Protein AF-A0A534G757-F1 (afdb_monomer)

Nearest PDB structures (foldseek):
  3nfb-assembly1_B  TM=9.480E-01  e=1.223E-08  Sphingosinicella xenopeptidilytica
  3n33-assembly1_B  TM=9.549E-01  e=1.690E-08  Sphingosinicella xenopeptidilytica
  3ndv-assembly1_B  TM=9.508E-01  e=3.673E-08  Sphingosinicella xenopeptidilytica
  2drh-assembly1_D  TM=9.645E-01  e=2.801E-06  Pyrococcus horikoshii OT3
  2drh-assembly1_C  TM=9.685E-01  e=4.130E-06  Pyrococcus horikoshii OT3

Sequence (157 aa):
MLRRPVAITALLALTLSAAIATGADPAAAAAKPRPRARDLGVPFDGTPGPLNAITDVDGVLVGHTTLVEGSGKLVVGKGPVRTGVTAVLPRGFASMQRFSFAGWHSQNGNGEMTGTTWVEESGFLEGPVMITNTHSVGVVRDAVIAWRVAHGAADAT

Radius of gyration: 25.33 Å; Cα contacts (8 Å, |Δi|>4): 139; chains: 1; bounding box: 54×82×64 Å

Structure (mmCIF, N/CA/C/O backbone):
data_AF-A0A534G757-F1
#
_entry.id   AF-A0A534G757-F1
#
loop_
_atom_site.group_PDB
_atom_site.id
_atom_site.type_symbol
_atom_site.label_atom_id
_atom_site.label_alt_id
_atom_site.label_comp_id
_atom_site.label_asym_id
_atom_site.label_entity_id
_atom_site.label_seq_id
_atom_site.pdbx_PDB_ins_code
_atom_site.Cartn_x
_atom_site.Cartn_y
_atom_site.Cartn_z
_atom_site.occupancy
_atom_site.B_iso_or_equiv
_atom_site.auth_seq_id
_atom_site.auth_comp_id
_atom_site.auth_asym_id
_atom_site.auth_atom_id
_atom_site.pdbx_PDB_model_num
ATOM 1 N N . MET A 1 1 ? 32.368 -65.332 41.356 1.00 42.19 1 MET A N 1
ATOM 2 C CA . MET A 1 1 ? 31.283 -65.544 40.376 1.00 42.19 1 MET A CA 1
ATOM 3 C C . MET A 1 1 ? 30.255 -64.423 40.513 1.00 42.19 1 MET A C 1
ATOM 5 O O . MET A 1 1 ? 29.736 -64.216 41.597 1.00 42.19 1 MET A O 1
ATOM 9 N N . LEU A 1 2 ? 30.110 -63.657 39.425 1.00 43.12 2 LEU A N 1
ATOM 10 C CA . LEU A 1 2 ? 29.110 -62.638 39.055 1.00 43.12 2 LEU A CA 1
ATOM 11 C C . LEU A 1 2 ? 28.430 -61.785 40.150 1.00 43.12 2 LEU A C 1
ATOM 13 O O . LEU A 1 2 ? 27.340 -62.093 40.622 1.00 43.12 2 LEU A O 1
ATOM 17 N N . ARG A 1 3 ? 28.993 -60.593 40.391 1.00 37.53 3 ARG A N 1
ATOM 18 C CA . ARG A 1 3 ? 28.215 -59.392 40.735 1.00 37.53 3 ARG A CA 1
ATOM 19 C C . ARG A 1 3 ? 27.791 -58.725 39.421 1.00 37.53 3 ARG A C 1
ATOM 21 O O . ARG A 1 3 ? 28.654 -58.273 38.675 1.00 37.53 3 ARG A O 1
ATOM 28 N N . ARG A 1 4 ? 26.493 -58.695 39.111 1.00 39.22 4 ARG A N 1
ATOM 29 C CA . ARG A 1 4 ? 25.934 -57.899 38.004 1.00 39.22 4 ARG A CA 1
ATOM 30 C C . ARG A 1 4 ? 25.434 -56.565 38.567 1.00 39.22 4 ARG A C 1
ATOM 32 O O . ARG A 1 4 ? 24.553 -56.610 39.423 1.00 39.22 4 ARG A O 1
ATOM 39 N N . PRO A 1 5 ? 25.946 -55.401 38.133 1.00 44.72 5 PRO A N 1
ATOM 40 C CA . PRO A 1 5 ? 25.314 -54.133 38.450 1.00 44.72 5 PRO A CA 1
ATOM 41 C C . PRO A 1 5 ? 24.148 -53.887 37.484 1.00 44.72 5 PRO A C 1
ATOM 43 O O . PRO A 1 5 ? 24.258 -54.078 36.273 1.00 44.72 5 PRO A O 1
ATOM 46 N N . VAL A 1 6 ? 23.021 -53.484 38.060 1.00 40.28 6 VAL A N 1
ATOM 47 C CA . VAL A 1 6 ? 21.825 -53.003 37.369 1.00 40.28 6 VAL A CA 1
ATOM 48 C C . VAL A 1 6 ? 22.134 -51.602 36.840 1.00 40.28 6 VAL A C 1
ATOM 50 O O . VAL A 1 6 ? 22.329 -50.676 37.623 1.00 40.28 6 VAL A O 1
ATOM 53 N N . ALA A 1 7 ? 22.211 -51.447 35.519 1.00 37.91 7 ALA A N 1
ATOM 54 C CA . ALA A 1 7 ? 22.280 -50.141 34.877 1.00 37.91 7 ALA A CA 1
ATOM 55 C C . ALA A 1 7 ? 20.859 -49.565 34.787 1.00 37.91 7 ALA A C 1
ATOM 57 O O . ALA A 1 7 ? 20.056 -49.977 33.953 1.00 37.91 7 ALA A O 1
ATOM 58 N N . ILE A 1 8 ? 20.544 -48.633 35.687 1.00 42.81 8 ILE A N 1
ATOM 59 C CA . ILE A 1 8 ? 19.385 -47.748 35.575 1.00 42.81 8 ILE A CA 1
ATOM 60 C C . ILE A 1 8 ? 19.806 -46.620 34.635 1.00 42.81 8 ILE A C 1
ATOM 62 O O . ILE A 1 8 ? 20.521 -45.705 35.037 1.00 42.81 8 ILE A O 1
ATOM 66 N N . THR A 1 9 ? 19.393 -46.692 33.374 1.00 40.59 9 THR A N 1
ATOM 67 C CA . THR A 1 9 ? 19.497 -45.566 32.442 1.00 40.59 9 THR A CA 1
ATOM 68 C C . THR A 1 9 ? 18.089 -45.059 32.179 1.00 40.59 9 THR A C 1
ATOM 70 O O . THR A 1 9 ? 17.358 -45.579 31.341 1.00 40.59 9 THR A O 1
ATOM 73 N N . ALA A 1 10 ? 17.693 -44.063 32.967 1.00 37.34 10 ALA A N 1
ATOM 74 C CA . ALA A 1 10 ? 16.530 -43.243 32.694 1.00 37.34 10 ALA A CA 1
ATOM 75 C C . ALA A 1 10 ? 16.865 -42.305 31.527 1.00 37.34 10 ALA A C 1
ATOM 77 O O . ALA A 1 10 ? 17.754 -41.465 31.646 1.00 37.34 10 ALA A O 1
ATOM 78 N N . LEU A 1 11 ? 16.149 -42.431 30.413 1.00 36.62 11 LEU A N 1
ATOM 79 C CA . LEU A 1 11 ? 16.052 -41.364 29.423 1.00 36.62 11 LEU A CA 1
ATOM 80 C C . LEU A 1 11 ? 14.628 -41.354 28.865 1.00 36.62 11 LEU A C 1
ATOM 82 O O . LEU A 1 11 ? 14.308 -42.000 27.870 1.00 36.62 11 LEU A O 1
ATOM 86 N N . LEU A 1 12 ? 13.749 -40.649 29.575 1.00 33.12 12 LEU A N 1
ATOM 87 C CA . LEU A 1 12 ? 12.418 -40.300 29.098 1.00 33.12 12 LEU A CA 1
ATOM 88 C C . LEU A 1 12 ? 12.592 -39.160 28.079 1.00 33.12 12 LEU A C 1
ATOM 90 O O . LEU A 1 12 ? 12.666 -37.990 28.447 1.00 33.12 12 LEU A O 1
ATOM 94 N N . ALA A 1 13 ? 12.730 -39.495 26.798 1.00 34.62 13 ALA A N 1
ATOM 95 C CA . ALA A 1 13 ? 12.683 -38.510 25.723 1.00 34.62 13 ALA A CA 1
ATOM 96 C C . ALA A 1 13 ? 11.212 -38.161 25.449 1.00 34.62 13 ALA A C 1
ATOM 98 O O . ALA A 1 13 ? 10.525 -38.839 24.688 1.00 34.62 13 ALA A O 1
ATOM 99 N N . LEU A 1 14 ? 10.710 -37.124 26.120 1.00 34.16 14 LEU A N 1
ATOM 100 C CA . LEU A 1 14 ? 9.401 -36.542 25.842 1.00 34.16 14 LEU A CA 1
ATOM 101 C C . LEU A 1 14 ? 9.508 -35.717 24.550 1.00 34.16 14 LEU A C 1
ATOM 103 O O . LEU A 1 14 ? 9.874 -34.543 24.575 1.00 34.16 14 LEU A O 1
ATOM 107 N N . THR A 1 15 ? 9.236 -36.332 23.401 1.00 37.28 15 THR A N 1
ATOM 108 C CA . THR A 1 15 ? 9.120 -35.610 22.130 1.00 37.28 15 THR A CA 1
ATOM 109 C C . THR A 1 15 ? 7.807 -34.833 22.118 1.00 37.28 15 THR A C 1
ATOM 111 O O . THR A 1 15 ? 6.741 -35.385 21.848 1.00 37.28 15 THR A O 1
ATOM 114 N N . LEU A 1 16 ? 7.886 -33.540 22.431 1.00 36.06 16 LEU A N 1
ATOM 115 C CA . LEU A 1 16 ? 6.798 -32.590 22.245 1.00 36.06 16 LEU A CA 1
ATOM 116 C C . LEU A 1 16 ? 6.665 -32.305 20.740 1.00 36.06 16 LEU A C 1
ATOM 118 O O . LEU A 1 16 ? 7.329 -31.423 20.200 1.00 36.06 16 LEU A O 1
ATOM 122 N N . SER A 1 17 ? 5.843 -33.085 20.039 1.00 36.97 17 SER A N 1
ATOM 123 C CA . SER A 1 17 ? 5.435 -32.754 18.673 1.00 36.97 17 SER A CA 1
ATOM 124 C C . SER A 1 17 ? 4.576 -31.491 18.717 1.00 36.97 17 SER A 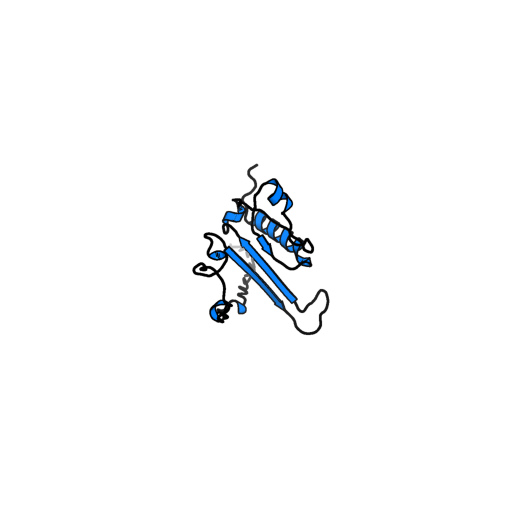C 1
ATOM 126 O O . SER A 1 17 ? 3.393 -31.541 19.048 1.00 36.97 17 SER A O 1
ATOM 128 N N . ALA A 1 18 ? 5.182 -30.348 18.400 1.00 36.31 18 ALA A N 1
ATOM 129 C CA . ALA A 1 18 ? 4.455 -29.131 18.084 1.00 36.31 18 ALA A CA 1
ATOM 130 C C . ALA A 1 18 ? 3.632 -29.390 16.816 1.00 36.31 18 ALA A C 1
ATOM 132 O O . ALA A 1 18 ? 4.167 -29.452 15.708 1.00 36.31 18 ALA A O 1
ATOM 133 N N . ALA A 1 19 ? 2.328 -29.596 16.988 1.00 34.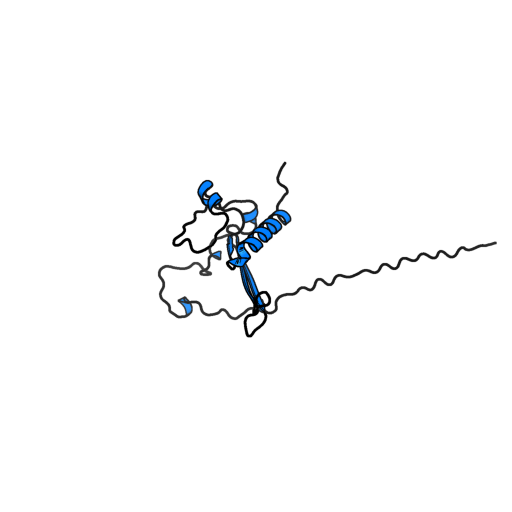91 19 ALA A N 1
ATOM 134 C CA . ALA A 1 19 ? 1.386 -29.572 15.888 1.00 34.91 19 ALA A CA 1
ATOM 135 C C . ALA A 1 19 ? 1.429 -28.166 15.276 1.00 34.91 19 ALA A C 1
ATOM 137 O O . ALA A 1 19 ? 0.975 -27.198 15.886 1.00 34.91 19 ALA A O 1
ATOM 138 N N . ILE A 1 20 ? 2.007 -28.050 14.080 1.00 40.91 20 ILE A N 1
ATOM 139 C CA . ILE A 1 20 ? 1.833 -26.875 13.231 1.00 40.91 20 ILE A CA 1
ATOM 140 C C . ILE A 1 20 ? 0.354 -26.879 12.855 1.00 40.91 20 ILE A C 1
ATOM 142 O O . ILE A 1 20 ? -0.072 -27.602 11.956 1.00 40.91 20 ILE A O 1
ATOM 146 N N . ALA A 1 21 ? -0.447 -26.125 13.603 1.00 36.81 21 ALA A N 1
ATOM 147 C CA . ALA A 1 21 ? -1.804 -25.812 13.213 1.00 36.81 21 ALA A CA 1
ATOM 148 C C . ALA A 1 21 ? -1.714 -24.982 11.929 1.00 36.81 21 ALA A C 1
ATOM 150 O O . ALA A 1 21 ? -1.499 -23.771 11.962 1.00 36.81 21 ALA A O 1
ATOM 151 N N . THR A 1 22 ? -1.839 -25.644 10.781 1.00 42.41 22 THR A N 1
ATOM 152 C CA . THR A 1 22 ? -2.142 -24.997 9.510 1.00 42.41 22 THR A CA 1
ATOM 153 C C . THR A 1 22 ? -3.551 -24.428 9.626 1.00 42.41 22 THR A C 1
ATOM 155 O O . THR A 1 22 ? -4.529 -25.057 9.224 1.00 42.41 22 THR A O 1
ATOM 158 N N . GLY A 1 23 ? -3.665 -23.253 10.241 1.00 37.88 23 GLY A N 1
ATOM 159 C CA . GLY A 1 23 ? -4.852 -22.417 10.176 1.00 37.88 23 GLY A CA 1
ATOM 160 C C . GLY A 1 23 ? -4.975 -21.863 8.764 1.00 37.88 23 GLY A C 1
ATOM 161 O O . GLY A 1 23 ? -4.695 -20.694 8.529 1.00 37.88 23 GLY A O 1
ATOM 162 N N . ALA A 1 24 ? -5.324 -22.722 7.807 1.00 40.78 24 ALA A N 1
ATOM 163 C CA . ALA A 1 24 ? -5.871 -22.264 6.546 1.00 40.78 24 ALA A CA 1
ATOM 164 C C . ALA A 1 24 ? -7.211 -21.606 6.882 1.00 40.78 24 ALA A C 1
ATOM 166 O O . ALA A 1 24 ? -8.131 -22.273 7.354 1.00 40.78 24 ALA A O 1
ATOM 167 N N . ASP A 1 25 ? -7.282 -20.290 6.709 1.00 42.16 25 ASP A N 1
ATOM 168 C CA . ASP A 1 25 ? -8.509 -19.532 6.895 1.00 42.16 25 ASP A CA 1
ATOM 169 C C . ASP A 1 25 ? -9.576 -20.090 5.928 1.00 42.16 25 ASP A C 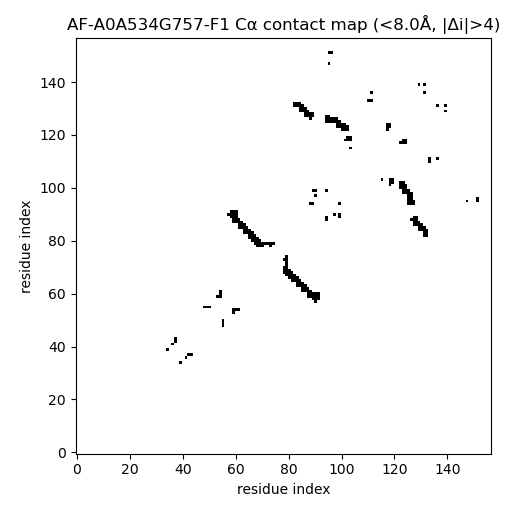1
ATOM 171 O O . ASP A 1 25 ? -9.373 -20.051 4.708 1.00 42.16 25 ASP A O 1
ATOM 175 N N . PRO A 1 26 ? -10.698 -20.655 6.415 1.00 41.88 26 PRO A N 1
ATOM 176 C CA . PRO A 1 26 ? -11.724 -21.245 5.556 1.00 41.88 26 PRO A CA 1
ATOM 177 C C . PRO A 1 26 ? -12.384 -20.214 4.622 1.00 41.88 26 PRO A C 1
ATOM 179 O O . PRO A 1 26 ? -13.062 -20.602 3.672 1.00 41.88 26 PRO A O 1
ATOM 182 N N . ALA A 1 27 ? -12.153 -18.911 4.832 1.00 47.56 27 ALA A N 1
ATOM 183 C CA . ALA A 1 27 ? -12.569 -17.848 3.918 1.00 47.56 27 ALA A CA 1
ATOM 184 C C . ALA A 1 27 ? -11.737 -17.768 2.619 1.00 47.56 27 ALA A C 1
ATOM 186 O O . ALA A 1 27 ? -12.171 -17.127 1.661 1.00 47.56 27 ALA A O 1
ATOM 187 N N . ALA A 1 28 ? -10.578 -18.436 2.544 1.00 44.75 28 ALA A N 1
ATOM 188 C CA . ALA A 1 28 ? -9.775 -18.528 1.321 1.00 44.75 28 ALA A CA 1
ATOM 189 C C . ALA A 1 28 ? -10.360 -19.509 0.279 1.00 44.75 28 ALA A C 1
ATOM 191 O O . ALA A 1 28 ? -9.870 -19.589 -0.850 1.00 44.75 28 ALA A O 1
ATOM 192 N N . ALA A 1 29 ? -11.422 -20.248 0.627 1.00 43.00 29 ALA A N 1
ATOM 193 C CA . ALA A 1 29 ? -12.139 -21.116 -0.299 1.00 43.00 29 ALA A CA 1
ATOM 194 C C . ALA A 1 29 ? -12.931 -20.284 -1.328 1.00 43.00 29 ALA A C 1
ATOM 196 O O . ALA A 1 29 ? -14.030 -19.816 -1.045 1.00 43.00 29 ALA A O 1
ATOM 197 N N . ALA A 1 30 ? -12.340 -20.108 -2.517 1.00 48.25 30 ALA A N 1
ATOM 198 C CA . ALA A 1 30 ? -12.957 -19.763 -3.805 1.00 48.25 30 ALA A CA 1
ATOM 199 C C . ALA A 1 30 ? -14.364 -19.128 -3.730 1.00 48.25 30 ALA A C 1
ATOM 201 O O . ALA A 1 30 ? -15.371 -19.733 -4.111 1.00 48.25 30 ALA A O 1
ATOM 202 N N . ALA A 1 31 ? -14.441 -17.882 -3.259 1.00 57.59 31 ALA A N 1
ATOM 203 C CA . ALA A 1 31 ? -15.658 -17.095 -3.386 1.00 57.59 31 ALA A CA 1
ATOM 204 C C . ALA A 1 31 ? -15.984 -16.919 -4.880 1.00 57.59 31 ALA A C 1
ATOM 206 O O . ALA A 1 31 ? -15.096 -16.603 -5.676 1.00 57.59 31 ALA A O 1
ATOM 207 N N . LYS A 1 32 ? -17.253 -17.113 -5.275 1.00 60.38 32 LYS A N 1
ATOM 208 C CA . LYS A 1 32 ? -17.699 -16.825 -6.649 1.00 60.38 32 LYS A CA 1
ATOM 209 C C . LYS A 1 32 ? -17.247 -15.409 -7.034 1.00 60.38 32 LYS A C 1
ATOM 211 O O . LYS A 1 32 ? -17.436 -14.502 -6.215 1.00 60.38 32 LYS A O 1
ATOM 216 N N . PRO A 1 33 ? -16.685 -15.202 -8.240 1.00 78.81 33 PRO A N 1
ATOM 217 C CA . PRO A 1 33 ? -16.246 -13.880 -8.658 1.00 78.81 33 PRO A CA 1
ATOM 218 C C . PRO A 1 33 ? -17.429 -12.918 -8.559 1.00 78.81 33 PRO A C 1
ATOM 220 O O . PRO A 1 33 ? -18.484 -13.129 -9.161 1.00 78.81 33 PRO A O 1
ATOM 223 N N . ARG A 1 34 ? -17.280 -11.898 -7.712 1.00 91.56 34 ARG A N 1
ATOM 224 C CA . ARG A 1 34 ? -18.277 -10.837 -7.574 1.00 91.56 34 ARG A CA 1
ATOM 225 C C . ARG A 1 34 ? -18.244 -10.000 -8.855 1.00 91.56 34 ARG A C 1
ATOM 227 O O . ARG A 1 34 ? -17.142 -9.725 -9.333 1.00 91.56 34 ARG A O 1
ATOM 234 N N . PRO A 1 35 ? -19.403 -9.575 -9.391 1.00 94.81 35 PRO A N 1
ATOM 235 C CA . PRO A 1 35 ? -19.423 -8.753 -10.592 1.00 94.81 35 PRO A CA 1
ATOM 236 C C . PRO A 1 35 ? -18.637 -7.461 -10.357 1.00 94.81 35 PRO A C 1
ATOM 238 O O . PRO A 1 35 ? -18.766 -6.816 -9.311 1.00 94.81 35 PRO A O 1
ATOM 241 N N . ARG A 1 36 ? -17.803 -7.097 -11.328 1.00 96.56 36 ARG A N 1
ATOM 242 C CA . ARG A 1 36 ? -17.063 -5.836 -11.373 1.00 96.56 36 ARG A CA 1
ATOM 243 C C . ARG A 1 36 ? -17.892 -4.791 -12.114 1.00 96.56 36 ARG A C 1
ATOM 245 O O . ARG A 1 36 ? -18.873 -5.108 -12.775 1.00 96.56 36 ARG A O 1
ATOM 252 N N . ALA A 1 37 ? -17.481 -3.526 -12.052 1.00 96.69 37 ALA A N 1
ATOM 253 C CA . ALA A 1 37 ? -18.246 -2.428 -12.649 1.00 96.69 37 ALA A CA 1
ATOM 254 C C . ALA A 1 37 ? -18.539 -2.616 -14.157 1.00 96.69 37 ALA A C 1
ATOM 256 O O . ALA A 1 37 ? -19.657 -2.347 -14.592 1.00 96.69 37 ALA A O 1
ATOM 257 N N . ARG A 1 38 ? -17.580 -3.138 -14.943 1.00 95.88 38 ARG A N 1
ATOM 258 C CA . ARG A 1 38 ? -17.783 -3.433 -16.377 1.00 95.88 38 ARG A CA 1
ATOM 259 C C . ARG A 1 38 ? -18.802 -4.559 -16.612 1.00 95.88 38 ARG A C 1
ATOM 261 O O . ARG A 1 38 ? -19.595 -4.449 -17.539 1.00 95.88 38 ARG A O 1
ATOM 268 N N . ASP A 1 39 ? -18.850 -5.574 -15.744 1.00 95.06 39 ASP A N 1
ATOM 269 C CA . ASP A 1 39 ? -19.840 -6.668 -15.817 1.00 95.06 39 ASP A CA 1
ATOM 270 C C . ASP A 1 39 ? -21.271 -6.170 -15.550 1.00 95.06 39 ASP A C 1
ATOM 272 O O . ASP A 1 39 ? -22.246 -6.805 -15.942 1.00 95.06 39 ASP A O 1
ATOM 276 N N . LEU A 1 40 ? -21.394 -5.018 -14.882 1.00 96.81 40 LEU A N 1
ATOM 277 C CA . LEU A 1 40 ? -22.656 -4.339 -14.581 1.00 96.81 40 LEU A CA 1
ATOM 278 C C . LEU A 1 40 ? -23.026 -3.263 -15.619 1.00 96.81 40 LEU A C 1
ATOM 280 O O . LEU A 1 40 ? -23.999 -2.540 -15.421 1.00 96.81 40 LEU A O 1
ATOM 284 N N . GLY A 1 41 ? -22.259 -3.127 -16.706 1.00 96.81 41 GLY A N 1
ATOM 285 C CA . GLY A 1 41 ? -22.534 -2.167 -17.779 1.00 96.81 41 GLY A CA 1
ATOM 286 C C . GLY A 1 41 ? -22.117 -0.722 -17.488 1.00 96.81 41 GLY A C 1
ATOM 287 O O . GLY A 1 41 ? -22.531 0.179 -18.216 1.00 96.81 41 GLY A O 1
ATOM 288 N N . VAL A 1 42 ? -21.302 -0.469 -16.455 1.00 98.00 42 VAL A N 1
ATOM 289 C CA . VAL A 1 42 ? -20.765 0.879 -16.203 1.00 98.00 42 VAL A CA 1
ATOM 290 C C . VAL A 1 42 ? -19.766 1.242 -17.316 1.00 98.00 42 VAL A C 1
ATOM 292 O O . VAL A 1 42 ? -18.814 0.481 -17.533 1.00 98.00 42 VAL A O 1
ATOM 295 N N . PRO A 1 43 ? -19.952 2.375 -18.023 1.00 96.94 43 PRO A N 1
ATOM 296 C CA . PRO A 1 43 ? -19.078 2.763 -19.122 1.00 96.94 43 PRO A CA 1
ATOM 297 C C . PRO A 1 43 ? -17.738 3.294 -18.601 1.00 96.94 43 PRO A C 1
ATOM 299 O O . PRO A 1 43 ? -17.692 4.101 -17.676 1.00 96.94 43 PRO A O 1
ATOM 302 N N . PHE A 1 44 ? -16.648 2.855 -19.229 1.00 97.88 44 PHE A N 1
ATOM 303 C CA . PHE A 1 44 ? -15.290 3.338 -18.980 1.00 97.88 44 PHE A CA 1
ATOM 304 C C . PHE A 1 44 ? -14.514 3.378 -20.292 1.00 97.88 44 PHE A C 1
ATOM 306 O O . PHE A 1 44 ? -14.640 2.459 -21.107 1.00 97.88 44 PHE A O 1
ATOM 313 N N . ASP A 1 45 ? -13.643 4.371 -20.432 1.00 97.69 45 ASP A N 1
ATOM 314 C CA . ASP A 1 45 ? -12.719 4.464 -21.557 1.00 97.69 45 ASP A CA 1
ATOM 315 C C . ASP A 1 45 ? -11.614 3.393 -21.492 1.00 97.69 45 ASP A C 1
ATOM 317 O O . ASP A 1 45 ? -11.361 2.762 -20.455 1.00 97.69 45 ASP A O 1
ATOM 321 N N . GLY A 1 46 ? -10.943 3.191 -22.628 1.00 96.81 46 GLY A N 1
ATOM 322 C CA . GLY A 1 46 ? -9.773 2.322 -22.755 1.00 96.81 46 GLY A CA 1
ATOM 323 C C . GLY A 1 46 ? -10.065 0.817 -22.752 1.00 96.81 46 GLY A C 1
ATOM 324 O O . GLY A 1 46 ? -11.172 0.354 -22.470 1.00 96.81 46 GLY A O 1
ATOM 325 N N . THR A 1 47 ? -9.023 0.045 -23.071 1.00 97.38 47 THR A N 1
ATOM 326 C CA . THR A 1 47 ? -9.043 -1.426 -23.058 1.00 97.38 47 THR A CA 1
ATOM 327 C C . THR A 1 47 ? -8.210 -1.918 -21.875 1.00 97.38 47 THR A C 1
ATOM 329 O O . THR A 1 47 ? -7.026 -1.585 -21.814 1.00 97.38 47 THR A O 1
ATOM 332 N N . PRO A 1 48 ? -8.791 -2.658 -20.915 1.00 98.00 48 PRO A N 1
ATOM 333 C CA . PRO A 1 48 ? -8.031 -3.171 -19.783 1.00 98.00 48 PRO A CA 1
ATOM 334 C C . PRO A 1 48 ? -7.101 -4.321 -20.198 1.00 98.00 48 PRO A C 1
ATOM 336 O O . PRO A 1 48 ? -7.302 -4.950 -21.238 1.00 98.00 48 PRO A O 1
ATOM 339 N N . GLY A 1 49 ? -6.119 -4.630 -19.347 1.00 97.44 49 GLY A N 1
ATOM 340 C CA . GLY A 1 49 ? -5.371 -5.881 -19.443 1.00 97.44 49 GLY A CA 1
ATOM 341 C C . GLY A 1 49 ? -6.252 -7.114 -19.171 1.00 97.44 49 GLY A C 1
ATOM 342 O O . GLY A 1 49 ? -7.421 -6.970 -18.794 1.00 97.44 49 GLY A O 1
ATOM 343 N N . PRO A 1 50 ? -5.713 -8.332 -19.355 1.00 97.12 50 PRO A N 1
ATOM 344 C CA . PRO A 1 50 ? -6.477 -9.576 -19.243 1.00 97.12 50 PRO A CA 1
ATOM 345 C C . PRO A 1 50 ? -7.172 -9.776 -17.890 1.00 97.12 50 PRO A C 1
ATOM 347 O O . PRO A 1 50 ? -8.290 -10.286 -17.842 1.00 97.12 50 PRO A O 1
ATOM 350 N N . LEU A 1 51 ? -6.532 -9.369 -16.792 1.00 96.69 51 LEU A N 1
ATOM 351 C CA . LEU A 1 51 ? -7.088 -9.452 -15.440 1.00 96.69 51 LEU A CA 1
ATOM 352 C C . LEU A 1 51 ? -7.827 -8.169 -15.047 1.00 96.69 51 LEU A C 1
ATOM 354 O O . LEU A 1 51 ? -8.561 -8.150 -14.052 1.00 96.69 51 LEU A O 1
ATOM 358 N N . ASN A 1 52 ? -7.646 -7.091 -15.816 1.00 97.31 52 ASN A N 1
ATOM 359 C CA . ASN A 1 52 ? -8.094 -5.745 -15.498 1.00 97.31 52 ASN A CA 1
ATOM 360 C C . ASN A 1 52 ? -7.655 -5.374 -14.066 1.00 97.31 52 ASN A C 1
ATOM 362 O O . ASN A 1 52 ? -8.474 -4.986 -13.235 1.00 97.31 52 ASN A O 1
ATOM 366 N N . ALA A 1 53 ? -6.389 -5.608 -13.725 1.00 97.75 53 ALA A N 1
ATOM 367 C CA . ALA A 1 53 ? -5.840 -5.439 -12.379 1.00 97.75 53 ALA A CA 1
ATOM 368 C C . ALA A 1 53 ? -4.392 -4.935 -12.436 1.00 97.75 53 ALA A C 1
ATOM 370 O O . ALA A 1 53 ? -3.731 -5.047 -13.460 1.00 97.75 53 ALA A O 1
ATOM 371 N N . ILE A 1 54 ? -3.862 -4.418 -11.321 1.00 98.25 54 ILE A N 1
ATOM 372 C CA . ILE A 1 54 ? -2.461 -3.953 -11.266 1.00 98.25 54 ILE A CA 1
ATOM 373 C C . ILE A 1 54 ? -1.450 -5.076 -11.564 1.00 98.25 54 ILE A C 1
ATOM 375 O O . ILE A 1 54 ? -0.364 -4.813 -12.065 1.00 98.25 54 ILE A O 1
ATOM 379 N N . THR A 1 55 ? -1.830 -6.332 -11.318 1.00 98.31 55 THR A N 1
ATOM 380 C CA . THR A 1 55 ? -1.037 -7.530 -11.630 1.00 98.31 55 THR A CA 1
ATOM 381 C C . THR A 1 55 ? -1.000 -7.874 -13.122 1.00 98.31 55 THR A C 1
ATOM 383 O O . THR A 1 55 ? -0.345 -8.840 -13.491 1.00 98.31 55 THR A O 1
ATOM 386 N N . ASP A 1 56 ? -1.690 -7.119 -13.988 1.00 98.31 56 ASP A N 1
ATOM 387 C CA . ASP A 1 56 ? -1.445 -7.179 -15.437 1.00 98.31 56 ASP A CA 1
ATOM 388 C C . ASP A 1 56 ? -0.058 -6.614 -15.801 1.00 98.31 56 ASP A C 1
ATOM 390 O O . ASP A 1 56 ? 0.458 -6.896 -16.881 1.00 98.31 56 ASP A O 1
ATOM 394 N N . VAL A 1 57 ? 0.561 -5.825 -14.911 1.00 98.19 57 VAL A N 1
ATOM 395 C CA . VAL A 1 57 ? 1.966 -5.420 -15.035 1.00 98.19 57 VAL A CA 1
ATOM 396 C C . VAL A 1 57 ? 2.853 -6.582 -14.593 1.00 98.19 57 VAL A C 1
ATOM 398 O O . VAL A 1 57 ? 2.768 -7.035 -13.449 1.00 98.19 57 VAL A O 1
ATOM 401 N N . ASP A 1 58 ? 3.716 -7.045 -15.498 1.00 97.06 58 ASP A N 1
ATOM 402 C CA . ASP A 1 58 ? 4.574 -8.208 -15.262 1.00 97.06 58 ASP A CA 1
ATOM 403 C C . ASP A 1 58 ? 5.424 -8.065 -13.988 1.00 97.06 58 ASP A C 1
ATOM 405 O O . ASP A 1 58 ? 5.982 -7.008 -13.685 1.00 97.06 58 ASP A O 1
ATOM 409 N N . GLY A 1 59 ? 5.502 -9.152 -13.222 1.00 95.25 59 GLY A N 1
ATOM 410 C CA . GLY A 1 59 ? 6.227 -9.218 -11.957 1.00 95.25 59 GLY A CA 1
ATOM 411 C C . GLY A 1 59 ? 5.560 -8.530 -10.759 1.00 95.25 59 GLY A C 1
ATOM 412 O O . GLY A 1 59 ? 6.032 -8.735 -9.640 1.00 95.25 59 GLY A O 1
ATOM 413 N N . VAL A 1 60 ? 4.476 -7.762 -10.924 1.00 98.31 60 VAL A N 1
ATOM 414 C CA . VAL A 1 60 ? 3.769 -7.158 -9.781 1.00 98.31 60 VAL A CA 1
ATOM 415 C C . VAL A 1 60 ? 2.972 -8.223 -9.029 1.00 98.31 60 VAL A C 1
ATOM 417 O O . VAL A 1 60 ? 2.140 -8.919 -9.606 1.00 98.31 60 VAL A O 1
ATOM 420 N N . LEU A 1 61 ? 3.182 -8.314 -7.713 1.00 98.00 61 LEU A N 1
ATOM 421 C CA . LEU A 1 61 ? 2.400 -9.179 -6.824 1.00 98.00 61 LEU A CA 1
ATOM 422 C C . LEU A 1 61 ? 1.586 -8.348 -5.834 1.00 98.00 61 LEU A C 1
ATOM 424 O O . LEU A 1 61 ? 2.038 -7.299 -5.370 1.00 98.00 61 LEU A O 1
ATOM 428 N N . VAL A 1 62 ? 0.406 -8.851 -5.471 1.00 98.56 62 VAL A N 1
ATOM 429 C CA . VAL A 1 62 ? -0.457 -8.263 -4.441 1.00 98.56 62 VAL A CA 1
ATOM 430 C C . VAL A 1 62 ? -0.860 -9.339 -3.440 1.00 98.56 62 VAL A C 1
ATOM 432 O O . VAL A 1 62 ? -1.249 -10.439 -3.828 1.00 98.56 62 VAL A O 1
ATOM 435 N N . GLY A 1 63 ? -0.770 -9.018 -2.152 1.00 97.56 63 GLY A N 1
ATOM 436 C CA . GLY A 1 63 ? -1.230 -9.866 -1.056 1.00 97.56 63 GLY A CA 1
ATOM 437 C C . GLY A 1 63 ? -2.109 -9.088 -0.085 1.00 97.56 63 GLY A C 1
ATOM 438 O O . GLY A 1 63 ? -1.921 -7.885 0.105 1.00 97.56 63 GLY A O 1
ATOM 439 N N . HIS A 1 64 ? -3.055 -9.777 0.549 1.00 98.19 64 HIS A N 1
ATOM 440 C CA . HIS A 1 64 ? -3.960 -9.187 1.529 1.00 98.19 64 HIS A CA 1
ATOM 441 C C . HIS A 1 64 ? -4.050 -10.057 2.779 1.00 98.19 64 HIS A C 1
ATOM 443 O O . HIS A 1 64 ? -4.143 -11.278 2.686 1.00 98.19 64 HIS A O 1
ATOM 449 N N . THR A 1 65 ? -4.142 -9.402 3.931 1.00 98.19 65 THR A N 1
ATOM 450 C CA . THR A 1 65 ? -4.629 -9.996 5.176 1.00 98.19 65 THR A CA 1
ATOM 451 C C . THR A 1 65 ? -5.843 -9.199 5.614 1.00 98.19 65 THR A C 1
ATOM 453 O O . THR A 1 65 ? -5.760 -7.980 5.759 1.00 98.19 65 THR A O 1
ATOM 456 N N . THR A 1 66 ? -6.976 -9.866 5.812 1.00 97.75 66 THR A N 1
ATOM 457 C CA . THR A 1 66 ? -8.230 -9.236 6.243 1.00 97.75 66 THR A CA 1
ATOM 458 C C . THR A 1 66 ? -8.629 -9.787 7.602 1.00 97.75 66 THR A C 1
ATOM 460 O O . THR A 1 66 ? -8.765 -10.992 7.763 1.00 97.75 66 THR A O 1
ATOM 463 N N . LEU A 1 67 ? -8.808 -8.899 8.579 1.00 97.56 67 LEU A N 1
ATOM 464 C CA . LEU A 1 67 ? -9.182 -9.230 9.951 1.00 97.56 67 LEU A CA 1
ATOM 465 C C . LEU A 1 67 ? -10.632 -8.8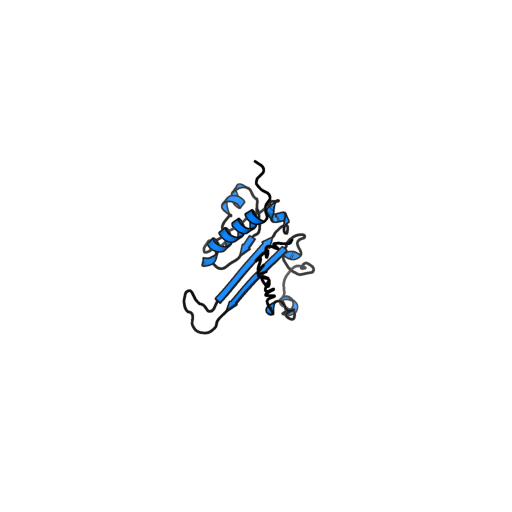12 10.199 1.00 9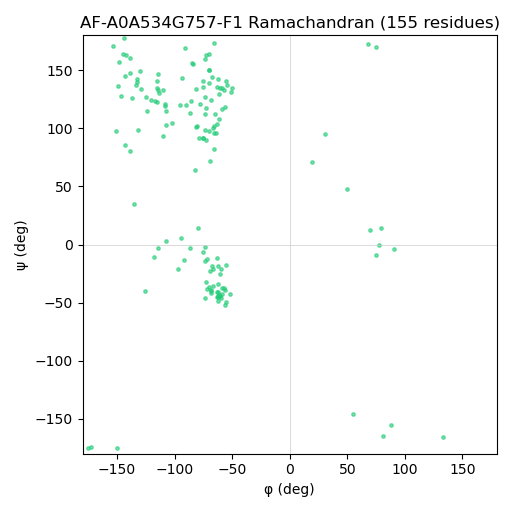7.56 67 LEU A C 1
ATOM 467 O O . LEU A 1 67 ? -10.970 -7.621 10.172 1.00 97.56 67 LEU A O 1
ATOM 471 N N . VAL A 1 68 ? -11.486 -9.805 10.440 1.00 97.69 68 VAL A N 1
ATOM 472 C CA . VAL A 1 68 ? -12.923 -9.639 10.678 1.00 97.69 68 VAL A CA 1
ATOM 473 C C . VAL A 1 68 ? -13.314 -10.446 11.910 1.00 97.69 68 VAL A C 1
ATOM 475 O O . VAL A 1 68 ? -13.541 -11.647 11.829 1.00 97.69 68 VAL A O 1
ATOM 478 N N . GLU A 1 69 ? -13.419 -9.776 13.057 1.00 97.81 69 GLU A N 1
ATOM 479 C CA . GLU A 1 69 ? -13.694 -10.438 14.339 1.00 97.81 69 GLU A CA 1
ATOM 480 C C . GLU A 1 69 ? -14.691 -9.655 15.200 1.00 97.81 69 GLU A C 1
ATOM 482 O O . GLU A 1 69 ? -14.754 -8.423 15.162 1.00 97.81 69 GLU A O 1
ATOM 487 N N . GLY A 1 70 ? -15.499 -10.367 15.985 1.00 97.12 70 GLY A N 1
ATOM 488 C CA . GLY A 1 70 ? -16.510 -9.768 16.860 1.00 97.12 70 GLY A CA 1
ATOM 489 C C . GLY A 1 70 ? -17.684 -9.104 16.124 1.00 97.12 70 GLY A C 1
ATOM 490 O O . GLY A 1 70 ? -17.715 -8.971 14.896 1.00 97.12 70 GLY A O 1
ATOM 491 N N . SER A 1 71 ? -18.687 -8.687 16.895 1.00 97.69 71 SER A N 1
ATOM 492 C CA . SER A 1 71 ? -19.892 -7.993 16.421 1.00 97.69 71 SER A CA 1
ATOM 493 C C . SER A 1 71 ? -20.476 -7.110 17.535 1.00 97.69 71 SER A C 1
ATOM 495 O O . SER A 1 71 ? -20.033 -7.186 18.680 1.00 97.69 71 SER A O 1
ATOM 497 N N . GLY A 1 72 ? -21.462 -6.268 17.214 1.00 96.94 72 GLY A N 1
ATOM 498 C CA . GLY A 1 72 ? -22.139 -5.414 18.195 1.00 96.94 72 GLY A CA 1
ATOM 499 C C . GLY A 1 72 ? -21.459 -4.060 18.420 1.00 96.94 72 GLY A C 1
ATOM 500 O O . GLY A 1 72 ? -20.810 -3.521 17.524 1.00 96.94 72 GLY A O 1
ATOM 501 N N . LYS A 1 73 ? -21.676 -3.469 19.602 1.00 97.69 73 LYS A N 1
ATOM 502 C CA . LYS A 1 73 ? -21.184 -2.122 19.934 1.00 97.69 73 LYS A CA 1
ATOM 503 C C . LYS A 1 73 ? -19.656 -2.095 20.034 1.00 97.69 73 LYS A C 1
ATOM 505 O O . LYS A 1 73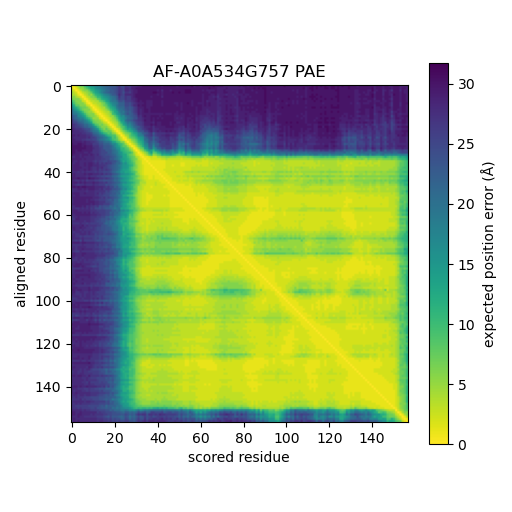 ? -19.051 -3.030 20.549 1.00 97.69 73 LYS A O 1
ATOM 510 N N . LEU A 1 74 ? -19.062 -0.988 19.591 1.00 97.94 74 LEU A N 1
ATOM 511 C CA . LEU A 1 74 ? -17.626 -0.743 19.695 1.00 97.94 74 LEU A CA 1
ATOM 512 C C . LEU A 1 74 ? -17.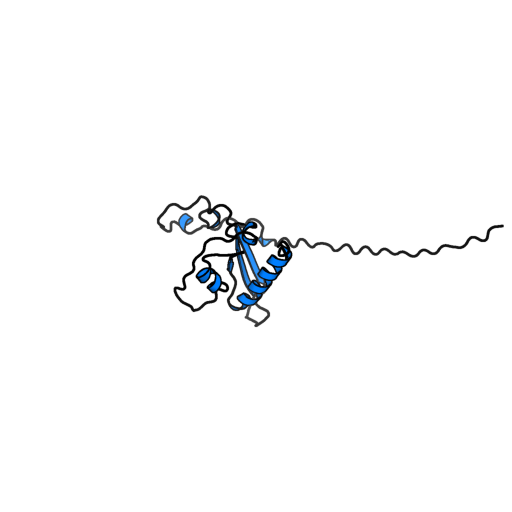168 -0.715 21.158 1.00 97.94 74 LEU A C 1
ATOM 514 O O . LEU A 1 74 ? -17.699 0.040 21.972 1.00 97.94 74 LEU A O 1
ATOM 518 N N . VAL A 1 75 ? -16.122 -1.482 21.447 1.00 97.94 75 VAL A N 1
ATOM 519 C CA . VAL A 1 75 ? -15.320 -1.403 22.665 1.00 97.94 75 VAL A CA 1
ATOM 520 C C . VAL A 1 75 ? -13.867 -1.182 22.252 1.00 97.94 75 VAL A C 1
ATOM 522 O O . VAL A 1 75 ? -13.251 -2.034 21.606 1.00 97.94 75 VAL A O 1
ATOM 525 N N . VAL A 1 76 ? -13.320 -0.019 22.610 1.00 96.94 76 VAL A N 1
ATOM 526 C CA . VAL A 1 76 ? -11.947 0.375 22.262 1.00 96.94 76 VAL A CA 1
ATOM 527 C C . VAL A 1 76 ? -10.951 -0.667 22.778 1.00 96.94 76 VAL A C 1
ATOM 529 O O . VAL A 1 76 ? -11.054 -1.131 23.912 1.00 96.94 76 VAL A O 1
ATOM 532 N N . GLY A 1 77 ? -10.015 -1.067 21.915 1.00 95.69 77 GLY A N 1
ATOM 533 C CA . GLY A 1 77 ? -9.023 -2.106 22.208 1.00 95.69 77 GLY A CA 1
ATOM 534 C C . GLY A 1 77 ? -9.541 -3.548 22.124 1.00 95.69 77 GLY A C 1
ATOM 535 O O . GLY A 1 77 ? -8.759 -4.465 22.344 1.00 95.69 77 GLY A O 1
ATOM 536 N N . LYS A 1 78 ? -10.827 -3.771 21.807 1.00 96.50 78 LYS A N 1
ATOM 537 C CA . LYS A 1 78 ? -11.408 -5.122 21.665 1.00 96.50 78 LYS A CA 1
ATOM 538 C C . LYS A 1 78 ? -12.099 -5.365 20.326 1.00 96.50 78 LYS A C 1
ATOM 540 O O . LYS A 1 78 ? -11.982 -6.455 19.784 1.00 96.50 78 LYS A O 1
ATOM 545 N N . GLY A 1 79 ? -12.825 -4.383 19.795 1.00 96.00 79 GLY A N 1
ATOM 546 C CA . GLY A 1 79 ? -13.515 -4.513 18.511 1.00 96.00 79 GLY A CA 1
ATOM 547 C C . GLY A 1 79 ? -14.968 -4.029 18.537 1.00 96.00 79 GLY A C 1
ATOM 548 O O . GLY A 1 79 ? -15.358 -3.331 19.472 1.00 96.00 79 GLY A O 1
ATOM 549 N N . PRO A 1 80 ? -15.782 -4.370 17.524 1.00 97.88 80 PRO A N 1
ATOM 550 C CA . PRO A 1 80 ? -15.484 -5.330 16.459 1.00 97.88 80 PRO A CA 1
ATOM 551 C C . PRO A 1 80 ? -14.290 -4.911 15.589 1.00 97.88 80 PRO A C 1
ATOM 553 O O . PRO A 1 80 ? -14.099 -3.732 15.302 1.00 97.88 80 PRO A O 1
ATOM 556 N N . VAL A 1 81 ? -13.476 -5.886 15.186 1.00 98.00 81 VAL A N 1
ATOM 557 C CA . VAL A 1 81 ? -12.279 -5.679 14.361 1.00 98.00 81 VAL A CA 1
ATOM 558 C C . VAL A 1 81 ? -12.671 -5.789 12.898 1.00 98.00 81 VAL A C 1
ATOM 560 O O . VAL A 1 81 ? -13.193 -6.817 12.473 1.00 98.00 81 VAL A O 1
ATOM 563 N N . ARG A 1 82 ? -12.451 -4.726 12.127 1.00 97.94 82 ARG A N 1
ATOM 564 C CA . ARG A 1 82 ? -12.647 -4.686 10.672 1.00 97.94 82 ARG A CA 1
ATOM 565 C C . ARG A 1 82 ? -11.479 -3.917 10.069 1.00 97.94 82 ARG A C 1
ATOM 567 O O . ARG A 1 82 ? -11.566 -2.716 9.845 1.00 97.94 82 ARG A O 1
ATOM 574 N N . THR A 1 83 ? -10.350 -4.591 9.911 1.00 98.38 83 THR A N 1
ATOM 575 C CA . THR A 1 83 ? -9.104 -3.986 9.425 1.00 98.38 83 THR A CA 1
ATOM 576 C C . THR A 1 83 ? -8.349 -4.984 8.558 1.00 98.38 83 THR A C 1
ATOM 578 O O . THR A 1 83 ? -8.775 -6.121 8.387 1.00 98.38 83 THR A O 1
ATOM 581 N N . GLY A 1 84 ? -7.219 -4.579 8.005 1.00 98.44 84 GLY A N 1
ATOM 582 C CA . GLY A 1 84 ? -6.343 -5.468 7.274 1.00 98.44 84 GLY A CA 1
ATOM 583 C C . GLY A 1 84 ? -5.070 -4.766 6.852 1.00 98.44 84 GLY A C 1
ATOM 584 O O . GLY A 1 84 ? -4.842 -3.603 7.187 1.00 98.44 84 GLY A O 1
ATOM 585 N N . VAL A 1 85 ? -4.264 -5.496 6.097 1.00 98.69 85 VAL A N 1
ATOM 586 C CA . VAL A 1 85 ? -3.075 -4.983 5.426 1.00 98.69 85 VAL A CA 1
ATOM 587 C C . VAL A 1 85 ? -3.099 -5.475 3.987 1.00 98.69 85 VAL A C 1
ATOM 589 O O . VAL A 1 85 ? -3.458 -6.620 3.721 1.00 98.69 85 VAL A O 1
ATOM 592 N N . THR A 1 86 ? -2.713 -4.608 3.061 1.00 98.81 86 THR A N 1
ATOM 593 C CA . THR A 1 86 ? -2.416 -4.962 1.673 1.00 98.81 86 THR A CA 1
ATOM 594 C C . THR A 1 86 ? -0.945 -4.700 1.404 1.00 98.81 86 THR A C 1
ATOM 596 O O . THR A 1 86 ? -0.434 -3.646 1.776 1.00 98.81 86 THR A O 1
ATOM 599 N N . ALA A 1 87 ? -0.279 -5.646 0.753 1.00 98.19 87 ALA A N 1
ATOM 600 C CA . ALA A 1 87 ? 1.086 -5.509 0.276 1.00 98.19 87 ALA A CA 1
ATOM 601 C C . ALA A 1 87 ? 1.084 -5.525 -1.252 1.00 98.19 87 ALA A C 1
ATOM 603 O O . ALA A 1 87 ? 0.501 -6.424 -1.856 1.00 98.19 87 ALA A O 1
ATOM 604 N N . VAL A 1 88 ? 1.757 -4.559 -1.869 1.00 98.25 88 VAL A N 1
ATOM 605 C CA . VAL A 1 88 ? 2.049 -4.547 -3.305 1.00 98.25 88 VAL A CA 1
ATOM 606 C C . VAL A 1 88 ? 3.556 -4.637 -3.466 1.00 98.25 88 VAL A C 1
ATOM 608 O O . VAL A 1 88 ? 4.287 -3.805 -2.934 1.00 98.25 88 VAL A O 1
ATOM 611 N N . LEU A 1 89 ? 4.033 -5.652 -4.179 1.00 97.12 89 LEU A N 1
ATOM 612 C CA . LEU A 1 89 ? 5.449 -5.856 -4.470 1.00 97.12 89 LEU A CA 1
ATOM 613 C C . LEU A 1 89 ? 5.671 -5.524 -5.951 1.00 97.12 89 LEU A C 1
ATOM 615 O O . LEU A 1 89 ? 5.332 -6.353 -6.799 1.00 97.12 89 LEU A O 1
ATOM 619 N N . PRO A 1 90 ? 6.231 -4.341 -6.283 1.00 96.94 90 PRO A N 1
ATOM 620 C CA . PRO A 1 90 ? 6.352 -3.877 -7.669 1.00 96.94 90 PRO A CA 1
ATOM 621 C C . PRO A 1 90 ? 7.168 -4.794 -8.588 1.00 96.94 90 PRO A C 1
ATOM 623 O O . PRO A 1 90 ? 7.042 -4.711 -9.802 1.00 96.94 90 PRO A O 1
ATOM 626 N N . ARG A 1 91 ? 8.029 -5.643 -8.017 1.00 95.38 91 ARG A N 1
ATOM 627 C CA . ARG A 1 91 ? 8.862 -6.628 -8.722 1.00 95.38 91 ARG A CA 1
ATOM 628 C C . ARG A 1 91 ? 8.849 -7.982 -8.020 1.00 95.38 91 ARG A C 1
ATOM 630 O O . ARG A 1 91 ? 9.873 -8.665 -7.939 1.00 95.38 91 ARG A O 1
ATOM 637 N N . GLY A 1 92 ? 7.708 -8.334 -7.435 1.00 94.31 92 GLY A N 1
ATOM 638 C CA . GLY A 1 92 ? 7.542 -9.548 -6.648 1.00 94.31 92 GLY A CA 1
ATOM 639 C C . GLY A 1 92 ? 8.581 -9.625 -5.530 1.00 94.31 92 GLY A C 1
ATOM 640 O O . GLY A 1 92 ? 9.012 -8.607 -4.990 1.00 94.31 92 GLY A O 1
ATOM 641 N N . PHE A 1 93 ? 9.050 -10.825 -5.195 1.00 90.69 93 PHE A N 1
ATOM 642 C CA . PHE A 1 93 ? 10.061 -10.988 -4.142 1.00 90.69 93 PHE A CA 1
ATOM 643 C C . PHE A 1 93 ? 11.401 -10.292 -4.453 1.00 90.69 93 PHE A C 1
ATOM 645 O O . PHE A 1 93 ? 12.153 -9.974 -3.532 1.00 90.69 93 PHE A O 1
ATOM 652 N N . ALA A 1 94 ? 11.680 -9.954 -5.720 1.00 90.56 94 ALA A N 1
ATOM 653 C CA . ALA A 1 94 ? 12.865 -9.178 -6.088 1.00 90.56 94 ALA A CA 1
ATOM 654 C C . ALA A 1 94 ? 12.785 -7.698 -5.664 1.00 90.56 94 ALA A C 1
ATOM 656 O O . ALA A 1 94 ? 13.820 -7.028 -5.641 1.00 90.56 94 ALA A O 1
ATOM 657 N N . SER A 1 95 ? 11.611 -7.191 -5.259 1.00 89.44 95 SER A N 1
ATOM 658 C CA . SER A 1 95 ? 11.457 -5.863 -4.637 1.00 89.44 95 SER A CA 1
ATOM 659 C C . SER A 1 95 ? 12.330 -5.669 -3.393 1.00 89.44 95 SER A C 1
ATOM 661 O O . SER A 1 95 ? 12.553 -4.537 -2.976 1.00 89.44 95 SER A O 1
ATOM 663 N N . MET A 1 96 ? 12.833 -6.755 -2.799 1.00 83.75 96 MET A N 1
ATOM 664 C CA . MET A 1 96 ? 13.728 -6.728 -1.636 1.00 83.75 96 MET A CA 1
ATOM 665 C C . MET A 1 96 ? 15.140 -6.266 -1.949 1.00 83.75 96 MET A C 1
ATOM 667 O O . MET A 1 96 ? 15.779 -5.663 -1.092 1.00 83.75 96 MET A O 1
ATOM 671 N N . GLN A 1 97 ? 15.601 -6.570 -3.159 1.00 85.25 97 GLN A N 1
ATOM 672 C CA . GLN A 1 97 ? 16.996 -6.421 -3.573 1.00 85.25 97 GLN A CA 1
ATOM 673 C C . GLN A 1 97 ? 17.155 -5.428 -4.720 1.00 85.25 97 GLN A C 1
ATOM 675 O O . GLN A 1 97 ? 18.266 -5.089 -5.114 1.00 85.25 97 GLN A O 1
ATOM 680 N N . ARG A 1 98 ? 16.045 -5.001 -5.330 1.00 89.25 98 ARG A N 1
ATOM 681 C CA . ARG A 1 98 ? 16.080 -4.150 -6.510 1.00 89.25 98 ARG A CA 1
ATOM 682 C C . ARG A 1 98 ? 15.019 -3.049 -6.378 1.00 89.25 98 ARG A C 1
ATOM 684 O O . ARG A 1 98 ? 13.832 -3.363 -6.323 1.00 89.25 98 ARG A O 1
ATOM 691 N N . PHE A 1 99 ? 15.429 -1.789 -6.515 1.00 92.62 99 PHE A N 1
ATOM 692 C CA . PHE A 1 99 ? 14.567 -0.596 -6.475 1.00 92.62 99 PHE A CA 1
ATOM 693 C C . PHE A 1 99 ? 13.719 -0.363 -7.738 1.00 92.62 99 PHE A C 1
ATOM 695 O O . PHE A 1 99 ? 14.208 -0.510 -8.857 1.00 92.62 99 PHE A O 1
ATOM 702 N N . SER A 1 100 ? 12.472 0.075 -7.615 1.00 95.75 100 SER A N 1
ATOM 703 C CA . SER A 1 100 ? 11.690 0.569 -8.763 1.00 95.75 100 SER A CA 1
ATOM 704 C C . SER A 1 100 ? 11.824 2.081 -8.876 1.00 95.75 100 SER A C 1
ATOM 706 O O . SER A 1 100 ? 11.853 2.747 -7.852 1.00 95.75 100 SER A O 1
ATOM 708 N N . PHE A 1 101 ? 11.884 2.636 -10.087 1.00 97.62 101 PHE A N 1
ATOM 709 C CA . PHE A 1 101 ? 11.718 4.083 -10.234 1.00 97.62 101 PHE A CA 1
ATOM 710 C C . PHE A 1 101 ? 10.310 4.469 -9.784 1.00 97.62 101 PHE A C 1
ATOM 712 O O . PHE A 1 101 ? 9.344 3.778 -10.120 1.00 97.62 101 PHE A O 1
ATOM 719 N N . ALA A 1 102 ? 10.200 5.538 -9.008 1.00 98.06 102 ALA A N 1
ATOM 720 C CA . ALA A 1 102 ? 8.950 5.967 -8.415 1.00 98.06 102 ALA A CA 1
ATOM 721 C C . ALA A 1 102 ? 8.892 7.487 -8.268 1.00 98.06 102 ALA A C 1
ATOM 723 O O . ALA A 1 102 ? 9.906 8.172 -8.196 1.00 98.06 102 ALA A O 1
ATOM 724 N N . GLY A 1 103 ? 7.665 7.986 -8.197 1.00 97.88 103 GLY A N 1
ATOM 725 C CA . GLY A 1 103 ? 7.337 9.346 -7.803 1.00 97.88 103 GLY A CA 1
ATOM 726 C C . GLY A 1 103 ? 6.063 9.313 -6.971 1.00 97.88 103 GLY A C 1
ATOM 727 O O . GLY A 1 103 ? 5.330 8.318 -6.977 1.00 97.88 103 GLY A O 1
ATOM 728 N N . TRP A 1 104 ? 5.794 10.390 -6.248 1.00 97.44 104 TRP A N 1
ATOM 729 C CA . TRP A 1 104 ? 4.596 10.509 -5.429 1.00 97.44 104 TRP A CA 1
ATOM 730 C C . TRP A 1 104 ? 4.016 11.918 -5.550 1.00 97.44 104 TRP A C 1
ATOM 732 O O . TRP A 1 104 ? 4.683 12.854 -5.984 1.00 97.44 104 TRP A O 1
ATOM 742 N N . HIS A 1 105 ? 2.741 12.060 -5.204 1.00 97.44 105 HIS A N 1
ATOM 743 C CA . HIS A 1 105 ? 2.060 13.345 -5.211 1.00 97.44 105 HIS A CA 1
ATOM 744 C C . HIS A 1 105 ? 0.987 13.366 -4.127 1.00 97.44 105 HIS A C 1
ATOM 746 O O . HIS A 1 105 ? 0.217 12.414 -3.988 1.00 97.44 105 HIS A O 1
ATOM 752 N N . SER A 1 106 ? 0.908 14.472 -3.390 1.00 97.31 106 SER A N 1
ATOM 753 C CA . SER A 1 106 ? -0.143 14.707 -2.404 1.00 97.31 106 SER A CA 1
ATOM 754 C C . SER A 1 106 ? -1.185 15.659 -2.976 1.00 97.31 106 SER A C 1
ATOM 756 O O . SER A 1 106 ? -0.958 16.865 -3.051 1.00 97.31 106 SER A O 1
ATOM 758 N N . GLN A 1 107 ? -2.346 15.121 -3.358 1.00 97.69 107 GLN A N 1
ATOM 759 C CA . GLN A 1 107 ? -3.492 15.960 -3.717 1.00 97.69 107 GLN A CA 1
ATOM 760 C C . GLN A 1 107 ? -4.043 16.685 -2.476 1.00 97.69 107 GLN A C 1
ATOM 762 O O . GLN A 1 107 ? -4.383 17.864 -2.535 1.00 97.69 107 GLN A O 1
ATOM 767 N N . ASN A 1 108 ? -4.127 15.978 -1.345 1.00 97.69 108 ASN A N 1
ATOM 768 C CA . ASN A 1 108 ? -4.487 16.522 -0.041 1.00 97.69 108 ASN A CA 1
ATOM 769 C C . ASN A 1 108 ? -3.724 15.767 1.056 1.00 97.69 108 ASN A C 1
ATOM 771 O O . ASN A 1 108 ? -3.777 14.541 1.118 1.00 97.69 108 ASN A O 1
ATOM 775 N N . GLY A 1 109 ? -3.041 16.503 1.933 1.00 95.44 109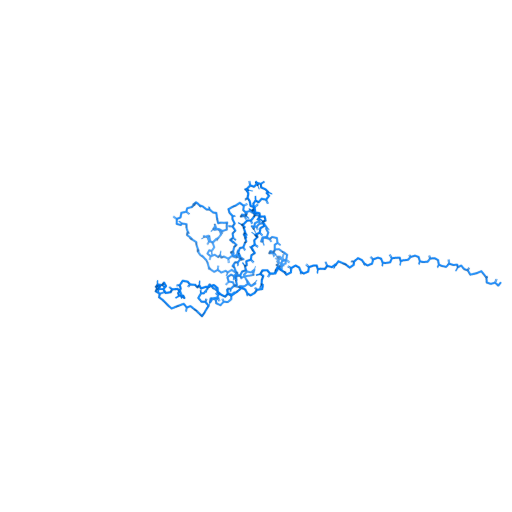 GLY A N 1
ATOM 776 C CA . GLY A 1 109 ? -2.158 15.939 2.958 1.00 95.44 109 GLY A CA 1
ATOM 777 C C . GLY A 1 109 ? -2.847 15.386 4.209 1.00 95.44 109 GLY A C 1
ATOM 778 O O . GLY A 1 109 ? -2.169 15.176 5.207 1.00 95.44 109 GLY A O 1
ATOM 779 N N . ASN A 1 110 ? -4.166 15.177 4.209 1.00 97.88 110 ASN A N 1
ATOM 780 C CA . ASN A 1 110 ? -4.879 14.600 5.351 1.00 97.88 110 ASN A CA 1
ATOM 781 C C . ASN A 1 110 ? -4.775 13.062 5.362 1.00 97.88 110 ASN A C 1
ATOM 783 O O . ASN A 1 110 ? -5.762 12.347 5.183 1.00 97.88 110 ASN A O 1
ATOM 787 N N . GLY A 1 111 ? -3.553 12.558 5.519 1.00 96.44 111 GLY A N 1
ATOM 788 C CA . GLY A 1 111 ? -3.218 11.138 5.516 1.00 96.44 111 GLY A CA 1
ATOM 789 C C . GLY A 1 111 ? -1.758 10.912 5.902 1.00 96.44 111 GLY A C 1
ATOM 790 O O . GLY A 1 111 ? -1.057 11.851 6.262 1.00 96.44 111 GLY A O 1
ATOM 791 N N . GLU A 1 112 ? -1.301 9.665 5.818 1.00 97.81 112 GLU A N 1
ATOM 792 C CA . GLU A 1 112 ? 0.080 9.289 6.135 1.00 97.81 112 GLU A CA 1
ATOM 793 C C . GLU A 1 112 ? 0.648 8.373 5.044 1.00 97.81 112 GLU A C 1
ATOM 795 O O . GLU A 1 112 ? -0.033 7.460 4.571 1.00 97.81 112 GLU A O 1
ATOM 800 N N . MET A 1 113 ? 1.900 8.621 4.657 1.00 97.81 113 MET A N 1
ATOM 801 C CA . MET A 1 113 ? 2.667 7.811 3.715 1.00 97.81 113 MET A CA 1
ATOM 802 C C . MET A 1 113 ? 4.155 7.932 4.057 1.00 97.81 113 MET A C 1
ATOM 804 O O . MET A 1 113 ? 4.843 8.863 3.643 1.00 97.81 113 MET A O 1
ATOM 808 N N . THR A 1 114 ? 4.668 6.955 4.800 1.00 97.38 114 THR A N 1
ATOM 809 C CA . THR A 1 114 ? 6.086 6.913 5.172 1.00 97.38 114 THR A CA 1
ATOM 810 C C . THR A 1 114 ? 6.975 6.600 3.966 1.00 97.38 114 THR A C 1
ATOM 812 O O . THR A 1 114 ? 6.580 5.829 3.094 1.00 97.38 114 THR A O 1
ATOM 815 N N . GLY A 1 115 ? 8.213 7.105 3.962 1.00 96.06 115 GLY A N 1
ATOM 816 C CA . GLY A 1 115 ? 9.228 6.783 2.945 1.00 96.06 115 GLY A CA 1
ATOM 817 C C . GLY A 1 115 ? 9.239 7.710 1.724 1.00 96.06 115 GLY A C 1
ATOM 818 O O . GLY A 1 115 ? 10.137 7.607 0.893 1.00 96.06 115 GLY A O 1
ATOM 819 N N . THR A 1 116 ? 8.306 8.658 1.638 1.00 97.25 116 THR A N 1
ATOM 820 C CA . THR A 1 116 ? 8.190 9.610 0.520 1.00 97.25 116 THR A CA 1
ATOM 821 C C . THR A 1 116 ? 9.396 10.527 0.369 1.00 97.25 116 THR A C 1
ATOM 823 O O . THR A 1 116 ? 9.791 10.811 -0.753 1.00 97.25 116 THR A O 1
ATOM 826 N N . THR A 1 117 ? 10.044 10.930 1.465 1.00 97.75 117 THR A N 1
ATOM 827 C CA . THR A 1 117 ? 11.274 11.738 1.407 1.00 97.75 117 THR A CA 1
ATOM 828 C C . THR A 1 117 ? 12.391 11.036 0.632 1.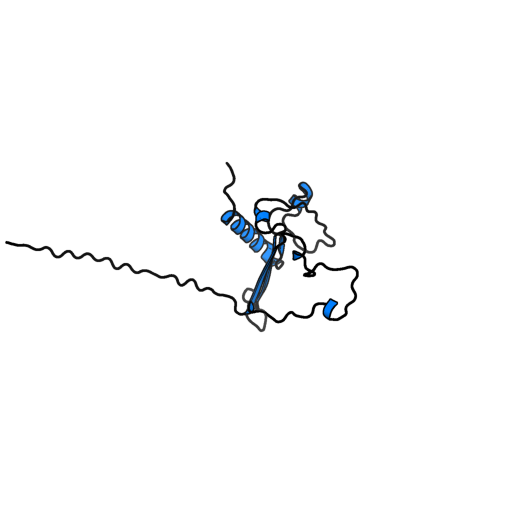00 97.75 117 THR A C 1
ATOM 830 O O . THR A 1 117 ? 13.105 11.686 -0.121 1.00 97.75 117 THR A O 1
ATOM 833 N N . TRP A 1 118 ? 12.523 9.710 0.765 1.00 95.81 118 TRP A N 1
ATOM 834 C CA . TRP A 1 118 ? 13.507 8.950 -0.012 1.00 95.81 118 TRP A CA 1
ATOM 835 C C . TRP A 1 118 ? 13.110 8.840 -1.482 1.00 95.81 118 TRP A C 1
ATOM 837 O O . TRP A 1 118 ? 13.970 8.951 -2.350 1.00 95.81 118 TRP A O 1
ATOM 847 N N . VAL A 1 119 ? 11.816 8.667 -1.767 1.00 97.88 119 VAL A N 1
ATOM 848 C CA . VAL A 1 119 ? 11.298 8.663 -3.144 1.00 97.88 119 VAL A CA 1
ATOM 849 C C . VAL A 1 119 ? 11.568 10.005 -3.826 1.00 97.88 119 VAL A C 1
ATOM 851 O O . VAL A 1 119 ? 12.002 10.011 -4.970 1.00 97.88 119 VAL A O 1
ATOM 854 N N . GLU A 1 120 ? 11.353 11.122 -3.130 1.00 98.00 120 GLU A N 1
ATOM 855 C CA . GLU A 1 120 ? 11.613 12.470 -3.649 1.00 98.00 120 GLU A CA 1
ATOM 856 C C . GLU A 1 120 ? 13.102 12.694 -3.952 1.00 98.00 120 GLU A C 1
ATOM 858 O O . GLU A 1 120 ? 13.445 13.199 -5.014 1.00 98.00 120 GLU A O 1
ATOM 863 N N . GLU A 1 121 ? 13.984 12.287 -3.035 1.00 97.94 121 GLU A N 1
ATOM 864 C CA . GLU A 1 121 ? 15.430 12.504 -3.159 1.00 97.94 121 GLU A CA 1
ATOM 865 C C . GLU A 1 121 ? 16.076 11.584 -4.207 1.00 97.94 121 GLU A C 1
ATOM 867 O O . GLU A 1 121 ? 16.881 12.020 -5.027 1.00 97.94 121 GLU A O 1
ATOM 872 N N . SER A 1 122 ? 15.743 10.291 -4.180 1.00 97.56 122 SER A N 1
ATOM 873 C CA . SER A 1 122 ? 16.415 9.272 -5.001 1.00 97.56 122 SER A CA 1
ATOM 874 C C . SER A 1 122 ? 15.683 8.941 -6.303 1.00 97.56 122 SER A C 1
ATOM 876 O O . SER A 1 122 ? 16.278 8.378 -7.222 1.00 97.56 122 SER A O 1
ATOM 878 N N . GLY A 1 123 ? 14.380 9.226 -6.383 1.00 97.94 123 GLY A N 1
ATOM 879 C CA . GLY A 1 123 ? 13.501 8.709 -7.432 1.00 97.94 123 GLY A CA 1
ATOM 880 C C . GLY A 1 123 ? 13.235 7.203 -7.327 1.00 97.94 123 GLY A C 1
ATOM 881 O O . GLY A 1 123 ? 12.737 6.605 -8.285 1.00 97.94 123 GLY A O 1
ATOM 882 N N . PHE A 1 124 ? 13.589 6.558 -6.208 1.00 97.12 124 PHE A N 1
ATOM 883 C CA . PHE A 1 124 ? 13.519 5.109 -6.023 1.00 97.12 124 PHE A CA 1
ATOM 884 C C . PHE A 1 124 ? 12.506 4.691 -4.951 1.00 97.12 124 PHE A C 1
ATOM 886 O O . PHE A 1 124 ? 12.405 5.271 -3.873 1.00 97.12 124 PHE A O 1
ATOM 893 N N . LEU A 1 125 ? 11.793 3.602 -5.235 1.00 95.50 125 LEU A N 1
ATOM 894 C CA . LEU A 1 125 ? 10.982 2.831 -4.301 1.00 95.50 125 LEU A CA 1
ATOM 895 C C . LEU A 1 125 ? 11.663 1.490 -4.026 1.00 95.50 125 LEU A C 1
ATOM 897 O O . LEU A 1 125 ? 11.843 0.665 -4.929 1.00 95.50 125 LEU A O 1
ATOM 901 N N . GLU A 1 126 ? 11.978 1.245 -2.761 1.00 90.38 126 GLU A N 1
ATOM 902 C CA . GLU A 1 126 ? 12.607 0.015 -2.292 1.00 90.38 126 GLU A CA 1
ATOM 903 C C . GLU A 1 126 ? 11.671 -0.769 -1.377 1.00 90.38 126 GLU A C 1
ATOM 905 O O . GLU A 1 126 ? 11.104 -0.231 -0.427 1.00 90.38 126 GLU A O 1
ATOM 910 N N . GLY A 1 127 ? 11.551 -2.072 -1.620 1.00 91.19 127 GLY A N 1
ATOM 911 C CA . GLY A 1 127 ? 10.641 -2.924 -0.868 1.00 91.19 127 GLY A CA 1
ATOM 912 C C . GLY A 1 127 ? 9.184 -2.855 -1.345 1.00 91.19 127 GLY A C 1
ATOM 913 O O . GLY A 1 127 ? 8.915 -2.450 -2.480 1.00 91.19 127 GLY A O 1
ATOM 914 N N . PRO A 1 128 ? 8.237 -3.350 -0.527 1.00 95.50 128 PRO A N 1
ATOM 915 C CA . PRO A 1 128 ? 6.825 -3.358 -0.870 1.00 95.50 128 PRO A CA 1
ATOM 916 C C . PRO A 1 128 ? 6.164 -2.017 -0.533 1.00 95.50 128 PRO A C 1
ATOM 918 O O . PRO A 1 128 ? 6.568 -1.318 0.395 1.00 95.50 128 PRO A O 1
ATOM 921 N N . VAL A 1 129 ? 5.069 -1.712 -1.224 1.00 97.81 129 VAL A N 1
ATOM 922 C CA . VAL A 1 129 ? 4.103 -0.703 -0.782 1.00 97.81 129 VAL A CA 1
ATOM 923 C C . VAL A 1 129 ? 3.116 -1.378 0.158 1.00 97.81 129 VAL A C 1
ATOM 925 O O . VAL A 1 129 ? 2.462 -2.354 -0.216 1.00 97.81 129 VAL A O 1
ATOM 928 N N . MET A 1 130 ? 2.999 -0.853 1.374 1.00 98.38 130 MET A N 1
ATOM 929 C CA . MET A 1 130 ? 2.104 -1.384 2.398 1.00 98.38 130 MET A CA 1
ATOM 930 C C . MET A 1 130 ? 0.941 -0.421 2.636 1.00 98.38 130 MET A C 1
ATOM 932 O O . MET A 1 130 ? 1.151 0.776 2.811 1.00 98.38 130 MET A O 1
ATOM 936 N N . ILE A 1 131 ? -0.284 -0.945 2.671 1.00 98.75 131 ILE A N 1
ATOM 937 C CA . ILE A 1 131 ? -1.514 -0.170 2.877 1.00 98.75 131 ILE A CA 1
ATOM 938 C C . ILE A 1 131 ? -2.267 -0.764 4.068 1.00 98.75 131 ILE A C 1
ATOM 940 O O . ILE A 1 131 ? -2.531 -1.966 4.103 1.00 98.75 131 ILE A O 1
ATOM 944 N N . THR A 1 132 ? -2.607 0.069 5.048 1.00 98.75 132 THR A N 1
ATOM 945 C CA . THR A 1 132 ? -3.287 -0.323 6.294 1.00 98.75 132 THR A CA 1
ATOM 946 C C . THR A 1 132 ? -4.154 0.831 6.820 1.00 98.75 132 THR A C 1
ATOM 948 O O . THR A 1 132 ? -4.288 1.859 6.159 1.00 98.75 132 THR A O 1
ATOM 951 N N . ASN A 1 133 ? -4.760 0.676 7.999 1.00 98.44 133 ASN A N 1
ATOM 952 C CA . ASN A 1 133 ? -5.479 1.758 8.674 1.00 98.44 133 ASN A CA 1
ATOM 953 C C . ASN A 1 133 ? -4.524 2.806 9.283 1.00 98.44 133 ASN A C 1
ATOM 955 O O . ASN A 1 133 ? -3.370 2.515 9.598 1.00 98.44 133 ASN A O 1
ATOM 959 N N . THR A 1 134 ? -5.051 4.006 9.539 1.00 98.31 134 THR A N 1
ATOM 960 C CA . THR A 1 134 ? -4.307 5.174 10.038 1.00 98.31 134 THR A CA 1
ATOM 961 C C . THR A 1 134 ? -3.471 4.889 11.287 1.00 98.31 134 THR A C 1
ATOM 963 O O . THR A 1 134 ? -2.321 5.305 11.371 1.00 98.31 134 THR A O 1
ATOM 966 N N . HIS A 1 135 ? -4.010 4.150 12.258 1.00 97.75 135 HIS A N 1
ATOM 967 C CA . HIS A 1 135 ? -3.335 3.909 13.538 1.00 97.75 135 HIS A CA 1
ATOM 968 C C . HIS A 1 135 ? -2.385 2.704 13.516 1.00 97.75 135 HIS A C 1
ATOM 970 O O . HIS A 1 135 ? -1.727 2.425 14.513 1.00 97.75 135 HIS A O 1
ATOM 976 N N . SER A 1 136 ? -2.301 1.978 12.399 1.00 98.38 136 SER A N 1
ATOM 977 C CA . SER A 1 136 ? -1.425 0.809 12.244 1.00 98.38 136 SER A CA 1
ATOM 978 C C . SER A 1 136 ? -0.216 1.073 11.350 1.00 98.38 136 SER A C 1
ATOM 980 O O . SER A 1 136 ? 0.575 0.157 11.140 1.00 98.38 136 SER A O 1
ATOM 982 N N . VAL A 1 137 ? -0.033 2.302 10.853 1.00 98.50 137 VAL A N 1
ATOM 983 C CA . VAL A 1 137 ? 1.111 2.662 9.996 1.00 98.50 137 VAL A CA 1
ATOM 984 C C . VAL A 1 137 ? 2.442 2.326 10.671 1.00 98.50 137 VAL A C 1
ATOM 986 O O . VAL A 1 137 ? 3.266 1.638 10.075 1.00 98.50 137 VAL A O 1
ATOM 989 N N . GLY A 1 138 ? 2.630 2.733 11.933 1.00 98.25 138 GLY A N 1
ATOM 990 C CA . GLY A 1 138 ? 3.856 2.437 12.685 1.00 98.25 138 GLY A CA 1
ATOM 991 C C . GLY A 1 138 ? 4.099 0.935 12.860 1.00 98.25 138 GLY A C 1
ATOM 992 O O . GLY A 1 138 ? 5.189 0.448 12.583 1.00 98.25 138 GLY A O 1
ATOM 993 N N . VAL A 1 139 ? 3.055 0.178 13.215 1.00 98.31 139 VAL A N 1
ATOM 994 C CA . VAL A 1 139 ? 3.143 -1.284 13.378 1.00 98.31 139 VAL A CA 1
ATOM 995 C C . VAL A 1 139 ? 3.520 -1.966 12.063 1.00 98.31 139 VAL A C 1
ATOM 997 O O . VAL A 1 139 ? 4.377 -2.844 12.047 1.00 98.31 139 VAL A O 1
ATOM 1000 N N . VAL A 1 140 ? 2.906 -1.564 10.948 1.00 98.44 140 VAL A N 1
ATOM 1001 C CA . VAL A 1 140 ? 3.192 -2.147 9.631 1.00 98.44 140 VAL A CA 1
ATOM 1002 C C . VAL A 1 140 ? 4.593 -1.781 9.145 1.00 98.44 140 VAL A C 1
ATOM 1004 O O . VAL A 1 140 ? 5.273 -2.650 8.602 1.00 98.44 140 VAL A O 1
ATOM 1007 N N . ARG A 1 141 ? 5.055 -0.546 9.381 1.00 97.12 141 ARG A N 1
ATOM 1008 C CA . ARG A 1 141 ? 6.441 -0.128 9.120 1.00 97.12 141 ARG A CA 1
ATOM 1009 C C . ARG A 1 141 ? 7.433 -1.032 9.854 1.00 97.12 141 ARG A C 1
ATOM 1011 O O . ARG A 1 141 ? 8.351 -1.566 9.238 1.00 97.12 141 ARG A O 1
ATOM 1018 N N . ASP A 1 142 ? 7.250 -1.213 11.155 1.00 97.50 142 ASP A N 1
ATOM 1019 C CA . ASP A 1 142 ? 8.194 -1.988 11.959 1.00 97.50 142 ASP A CA 1
ATOM 1020 C C . ASP A 1 142 ? 8.149 -3.477 11.576 1.00 97.50 142 ASP A C 1
ATOM 1022 O O . ASP A 1 142 ? 9.191 -4.113 11.409 1.00 97.50 142 ASP A O 1
ATOM 1026 N N . ALA A 1 143 ? 6.951 -4.017 11.329 1.00 97.44 143 ALA A N 1
ATOM 1027 C CA . ALA A 1 143 ? 6.767 -5.395 10.883 1.00 97.44 143 ALA A CA 1
ATOM 1028 C C . ALA A 1 143 ? 7.397 -5.660 9.507 1.00 97.44 143 ALA A C 1
ATOM 1030 O O . ALA A 1 143 ? 8.017 -6.708 9.320 1.00 97.44 143 ALA A O 1
ATOM 1031 N N . VAL A 1 144 ? 7.279 -4.733 8.546 1.00 94.38 144 VAL A N 1
ATOM 1032 C CA . VAL A 1 144 ? 7.892 -4.920 7.223 1.00 94.38 144 VAL A CA 1
ATOM 1033 C C . VAL A 1 144 ? 9.412 -4.823 7.295 1.00 94.38 144 VAL A C 1
ATOM 1035 O O . VAL A 1 144 ? 10.081 -5.605 6.630 1.00 94.38 144 VAL A O 1
ATOM 1038 N N . ILE A 1 145 ? 9.975 -3.946 8.134 1.00 92.44 145 ILE A N 1
ATOM 1039 C CA . ILE A 1 145 ? 11.427 -3.893 8.368 1.00 92.44 145 ILE A CA 1
ATOM 1040 C C . ILE A 1 145 ? 11.908 -5.211 8.981 1.00 92.44 145 ILE A C 1
ATOM 1042 O O . ILE A 1 145 ? 12.846 -5.812 8.462 1.00 92.44 145 ILE A O 1
ATOM 1046 N N . ALA A 1 146 ? 11.240 -5.703 10.027 1.00 93.94 146 ALA A N 1
ATOM 1047 C CA . ALA A 1 146 ? 11.577 -6.984 10.647 1.00 93.94 146 ALA A CA 1
ATOM 1048 C C . ALA A 1 146 ? 11.482 -8.146 9.644 1.00 93.94 146 ALA A C 1
ATOM 1050 O O . ALA A 1 146 ? 12.377 -8.989 9.575 1.00 93.94 146 ALA A O 1
ATOM 1051 N N . TRP A 1 147 ? 10.434 -8.161 8.815 1.00 91.88 147 TRP A N 1
ATOM 1052 C CA . TRP A 1 147 ? 10.283 -9.141 7.745 1.00 91.88 147 TRP A CA 1
ATOM 1053 C C . TRP A 1 147 ? 11.415 -9.037 6.712 1.00 91.88 147 TRP A C 1
ATOM 1055 O O . TRP A 1 147 ? 11.996 -10.064 6.366 1.00 91.88 147 TRP A O 1
ATOM 1065 N N . ARG A 1 148 ? 11.788 -7.825 6.273 1.00 87.81 148 ARG A N 1
ATOM 1066 C CA . ARG A 1 148 ? 12.916 -7.604 5.351 1.00 87.81 148 ARG A CA 1
ATOM 1067 C C . ARG A 1 148 ? 14.226 -8.117 5.933 1.00 87.81 148 ARG A C 1
ATOM 1069 O O . ARG A 1 148 ? 14.938 -8.816 5.230 1.00 87.81 148 ARG A O 1
ATOM 1076 N N . VAL A 1 149 ? 14.527 -7.820 7.196 1.00 88.25 149 VAL A N 1
ATOM 1077 C CA . VAL A 1 149 ? 15.752 -8.293 7.865 1.00 88.25 149 VAL A CA 1
ATOM 1078 C C . VAL A 1 149 ? 15.782 -9.821 7.945 1.00 88.25 149 VAL A C 1
ATOM 1080 O O . VAL A 1 149 ? 16.814 -10.425 7.683 1.00 88.25 149 VAL A O 1
ATOM 1083 N N . ALA A 1 150 ? 14.648 -10.463 8.238 1.00 89.12 150 ALA A N 1
ATOM 1084 C CA . ALA A 1 150 ? 14.563 -11.923 8.307 1.00 89.12 150 ALA A CA 1
ATOM 1085 C C . ALA A 1 150 ? 14.703 -12.629 6.940 1.00 89.12 150 ALA A C 1
ATOM 1087 O O . ALA A 1 150 ? 15.033 -13.812 6.905 1.00 89.12 150 ALA A O 1
ATOM 1088 N N . HIS A 1 151 ? 14.431 -11.931 5.831 1.00 83.06 151 HIS A N 1
ATOM 1089 C CA . HIS A 1 151 ? 14.445 -12.492 4.469 1.00 83.06 151 HIS A CA 1
ATOM 1090 C C . HIS A 1 151 ? 15.541 -11.895 3.568 1.00 83.06 151 HIS A C 1
ATOM 1092 O O . HIS A 1 151 ? 15.674 -12.287 2.408 1.00 83.06 151 HIS A O 1
ATOM 1098 N N . GLY A 1 152 ? 16.299 -10.924 4.071 1.00 71.50 152 GLY A N 1
ATOM 1099 C CA . GLY A 1 152 ? 17.422 -10.299 3.389 1.00 71.50 152 GLY A CA 1
ATOM 1100 C C . GLY A 1 152 ? 18.711 -11.092 3.584 1.00 71.50 152 GLY A C 1
ATOM 1101 O O . GLY A 1 152 ? 18.865 -11.836 4.551 1.00 71.50 152 GLY A O 1
ATOM 1102 N N . ALA A 1 153 ? 19.656 -10.919 2.662 1.00 64.19 153 ALA A N 1
ATOM 1103 C CA . ALA A 1 153 ? 21.045 -11.254 2.949 1.00 64.19 153 ALA A CA 1
ATOM 1104 C C . ALA A 1 153 ? 21.599 -10.236 3.961 1.00 64.19 153 ALA A C 1
ATOM 1106 O O . ALA A 1 153 ? 21.147 -9.091 3.977 1.00 64.19 153 ALA A O 1
ATOM 1107 N N . ALA A 1 154 ? 22.561 -10.644 4.794 1.00 57.94 154 ALA A N 1
ATOM 1108 C CA . ALA A 1 154 ? 23.308 -9.690 5.609 1.00 57.94 154 ALA A CA 1
ATOM 1109 C C . ALA A 1 154 ? 23.935 -8.625 4.698 1.00 57.94 154 ALA A C 1
ATOM 1111 O O . ALA A 1 154 ? 24.405 -8.966 3.606 1.00 57.94 154 ALA A O 1
ATOM 1112 N N . ASP A 1 155 ? 23.937 -7.364 5.139 1.00 58.44 155 ASP A N 1
ATOM 1113 C CA . ASP A 1 155 ? 24.670 -6.308 4.444 1.00 58.44 155 ASP A CA 1
ATOM 1114 C C . ASP A 1 155 ? 26.107 -6.788 4.223 1.00 58.44 155 ASP A C 1
ATOM 1116 O O . ASP A 1 155 ? 26.740 -7.324 5.140 1.00 58.44 155 ASP A O 1
ATOM 1120 N N . ALA A 1 156 ? 26.605 -6.656 2.993 1.00 57.31 156 ALA A N 1
ATOM 1121 C CA . ALA A 1 156 ? 27.996 -6.964 2.707 1.00 57.31 156 ALA A CA 1
ATOM 1122 C C . ALA A 1 156 ? 28.859 -5.950 3.468 1.00 57.31 156 ALA A C 1
ATOM 1124 O O . ALA A 1 156 ? 28.942 -4.788 3.073 1.00 57.31 156 ALA A O 1
ATOM 1125 N N . THR A 1 157 ? 29.426 -6.388 4.592 1.00 44.88 157 THR A N 1
ATOM 1126 C CA . THR A 1 157 ? 30.468 -5.665 5.329 1.00 44.88 157 THR A CA 1
ATOM 1127 C C . THR A 1 157 ? 31.725 -5.533 4.491 1.00 44.88 157 THR A C 1
ATOM 1129 O O . THR A 1 157 ? 32.111 -6.567 3.894 1.00 44.88 157 THR A O 1
#

Mean predicted aligned error: 11.26 Å

Secondary structure (DSSP, 8-state):
-------------------------GGGS-PPPPPPTGGGT---SS---TTSSGGGSTT-EEEEEEEEE--SS-BTTTB-EEEEEEEEEEEEEGGGTSPEE-----S--SS--TTHHHHHHHSEE-S-EEE--GGGHHHHHHHHHHHHHHHSPPP--

pLDDT: mean 83.44, std 23.05, range [33.12, 98.81]

Solvent-accessible surface area (backbone atoms only — not comparable to full-atom values): 10485 Å² total; per-residue (Å²): 136,85,87,79,83,84,83,83,79,88,76,86,80,80,78,79,77,76,76,80,77,79,77,70,62,77,82,73,62,80,70,77,85,71,83,49,63,65,80,72,67,54,87,71,86,82,81,74,52,96,74,63,48,79,61,59,43,82,57,30,38,78,50,78,48,78,45,80,43,80,71,79,76,80,42,92,98,77,26,48,41,82,51,48,41,36,40,37,18,73,43,30,82,52,10,73,82,46,67,40,82,43,80,85,82,77,94,66,80,90,72,88,73,86,66,50,71,52,20,70,74,69,34,39,41,69,41,62,52,76,48,63,53,86,91,42,50,67,60,51,53,53,50,50,52,53,50,47,63,76,73,46,78,78,79,89,125

Foldseek 3Di:
DDDDDDDDDDDPPPPPPDPPPPCPPPVVPDDPDDDDCVSVVNDDDDDAAPVSDPPSQDQKDKDKDFDQADDDDDDPPPDRDGWIKMKIQNRHPCLLPDWDQDADDPPDPPADDPPRVVCVVPSTDGGIRMDIDRVCPVVVVVVRVVVSVVVDDPDDD